Protein AF-A0A1F8MS94-F1 (afdb_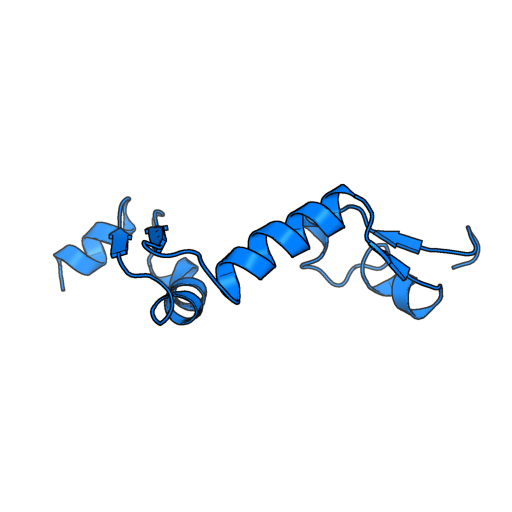monomer)

Mean predicted aligned error: 4.35 Å

Radius of gyration: 18.14 Å; Cα contacts (8 Å, |Δi|>4): 97; chains: 1; bounding box: 37×27×47 Å

Structure (mmCIF, N/CA/C/O backbone):
data_AF-A0A1F8MS94-F1
#
_entry.id   AF-A0A1F8MS94-F1
#
loop_
_atom_site.group_PDB
_atom_site.id
_atom_site.type_symbol
_atom_site.label_atom_id
_atom_site.label_alt_id
_atom_site.label_comp_id
_atom_site.label_asym_id
_atom_site.label_entity_id
_atom_site.label_seq_id
_atom_site.pdbx_PDB_ins_code
_atom_site.Cartn_x
_atom_site.Cartn_y
_atom_site.Cartn_z
_atom_site.occupancy
_atom_site.B_iso_or_equiv
_atom_site.auth_seq_id
_atom_site.auth_comp_id
_atom_site.auth_asym_id
_atom_site.auth_atom_id
_atom_site.pdbx_PDB_model_num
ATOM 1 N N . ALA A 1 1 ? 13.779 4.912 -21.833 1.00 82.38 1 ALA A N 1
ATOM 2 C CA . ALA A 1 1 ? 13.579 3.451 -21.827 1.00 82.38 1 ALA A CA 1
ATOM 3 C C . ALA A 1 1 ? 14.646 2.677 -22.622 1.00 82.38 1 ALA A C 1
ATOM 5 O O . ALA A 1 1 ? 14.371 1.603 -23.110 1.00 82.38 1 ALA A O 1
ATOM 6 N N . ARG A 1 2 ? 15.890 3.173 -22.743 1.00 96.12 2 ARG A N 1
ATOM 7 C CA . ARG A 1 2 ? 16.931 2.509 -23.562 1.00 96.12 2 ARG A CA 1
ATOM 8 C C . ARG A 1 2 ? 17.720 1.419 -22.819 1.00 96.12 2 ARG A C 1
ATOM 10 O O . ARG A 1 2 ? 18.655 0.875 -23.380 1.00 96.12 2 ARG A O 1
ATOM 17 N N . LEU A 1 3 ? 17.420 1.197 -21.538 1.00 96.31 3 LEU A N 1
ATOM 18 C CA . LEU A 1 3 ? 18.234 0.378 -20.630 1.00 96.31 3 LEU A CA 1
ATOM 19 C C . LEU A 1 3 ? 17.706 -1.056 -20.468 1.00 96.31 3 LEU A C 1
ATOM 21 O O . LEU A 1 3 ? 18.257 -1.812 -19.679 1.00 96.31 3 LEU A O 1
ATOM 25 N N . GLY A 1 4 ? 16.633 -1.415 -21.169 1.00 96.25 4 GLY A N 1
ATOM 26 C CA . GLY A 1 4 ? 16.028 -2.739 -21.109 1.00 96.25 4 GLY A CA 1
ATOM 27 C C . GLY A 1 4 ? 14.708 -2.778 -21.866 1.00 96.25 4 GLY A C 1
ATOM 28 O O . GLY A 1 4 ? 14.180 -1.732 -22.249 1.00 96.25 4 GLY A O 1
ATOM 29 N N . ASP A 1 5 ? 14.192 -3.987 -22.051 1.00 97.88 5 ASP A N 1
ATOM 30 C CA . ASP A 1 5 ? 13.009 -4.253 -22.876 1.00 97.88 5 ASP A CA 1
ATOM 31 C C . ASP A 1 5 ? 11.714 -4.343 -22.057 1.00 97.88 5 ASP A C 1
ATOM 33 O O . ASP A 1 5 ? 10.624 -4.152 -22.589 1.00 97.88 5 ASP A O 1
ATOM 37 N N . ILE A 1 6 ? 11.825 -4.614 -20.751 1.00 98.00 6 ILE A N 1
ATOM 38 C CA . ILE A 1 6 ? 10.705 -4.752 -19.812 1.00 98.00 6 ILE A CA 1
ATOM 39 C C . ILE A 1 6 ? 11.025 -3.973 -18.537 1.00 98.00 6 ILE A C 1
ATOM 41 O O . ILE A 1 6 ? 12.158 -3.975 -18.049 1.00 98.00 6 ILE A O 1
ATOM 45 N N . PHE A 1 7 ? 10.011 -3.317 -17.981 1.00 98.31 7 PHE A N 1
ATOM 46 C CA . PHE A 1 7 ? 10.071 -2.688 -16.671 1.00 98.31 7 PHE A CA 1
ATOM 47 C C . PHE A 1 7 ? 9.366 -3.561 -15.626 1.00 98.31 7 PHE A C 1
ATOM 49 O O . PHE A 1 7 ? 8.189 -3.883 -15.761 1.00 98.31 7 PHE A O 1
ATOM 56 N N . VAL A 1 8 ? 10.077 -3.910 -14.555 1.00 98.19 8 VAL A N 1
ATOM 57 C CA . VAL A 1 8 ? 9.511 -4.608 -13.393 1.00 98.19 8 VAL A CA 1
ATOM 58 C C . VAL A 1 8 ? 9.472 -3.632 -12.222 1.00 98.19 8 VAL A C 1
ATOM 60 O O . VAL A 1 8 ? 10.520 -3.147 -11.794 1.00 98.19 8 VAL A O 1
ATOM 63 N N . ASN A 1 9 ? 8.280 -3.330 -11.703 1.00 98.25 9 ASN A N 1
ATOM 64 C CA . ASN A 1 9 ? 8.133 -2.523 -10.493 1.00 98.25 9 ASN A CA 1
ATOM 65 C C . ASN A 1 9 ? 7.962 -3.434 -9.278 1.00 98.25 9 ASN A C 1
ATOM 67 O O . ASN A 1 9 ? 6.933 -4.090 -9.144 1.00 98.25 9 ASN A O 1
ATOM 71 N N . ASP A 1 10 ? 8.942 -3.427 -8.379 1.00 97.94 10 ASP A N 1
ATOM 72 C CA . ASP A 1 10 ? 8.893 -4.177 -7.120 1.00 97.94 10 ASP A CA 1
ATOM 73 C C . ASP A 1 10 ? 8.893 -3.265 -5.877 1.00 97.94 10 ASP A C 1
ATOM 75 O O . ASP A 1 10 ? 9.232 -3.676 -4.770 1.00 97.94 10 ASP A O 1
ATOM 79 N N . ALA A 1 11 ? 8.534 -1.987 -6.054 1.00 97.25 11 ALA A N 1
ATOM 80 C CA . ALA A 1 11 ? 8.616 -0.952 -5.026 1.00 97.25 11 ALA A CA 1
ATOM 81 C C . ALA A 1 11 ? 7.238 -0.330 -4.720 1.00 97.25 11 ALA A C 1
ATOM 83 O O . ALA A 1 11 ? 6.923 0.796 -5.119 1.00 97.25 11 ALA A O 1
ATOM 84 N N . PHE A 1 12 ? 6.400 -1.036 -3.953 1.00 96.56 12 PHE A N 1
ATOM 85 C CA . PHE A 1 12 ? 5.066 -0.543 -3.567 1.00 96.56 12 PHE A CA 1
ATOM 86 C C . PHE A 1 12 ? 5.117 0.801 -2.820 1.00 96.56 12 PHE A C 1
ATOM 88 O O . PHE A 1 12 ? 4.402 1.742 -3.167 1.00 96.56 12 PHE A O 1
ATOM 95 N N . GLY A 1 13 ? 6.032 0.941 -1.855 1.00 95.62 13 GLY A N 1
ATOM 96 C CA . GLY A 1 13 ? 6.144 2.139 -1.016 1.00 95.62 13 GLY A CA 1
ATOM 97 C C . GLY A 1 13 ? 6.409 3.440 -1.783 1.00 95.62 13 GLY A C 1
ATOM 98 O O . GLY A 1 13 ? 6.056 4.510 -1.296 1.00 95.62 13 GLY A O 1
ATOM 99 N N . THR A 1 14 ? 6.972 3.382 -2.992 1.00 96.56 14 THR A N 1
ATOM 100 C CA . THR A 1 14 ? 7.210 4.553 -3.857 1.00 96.56 14 THR A CA 1
ATOM 101 C C . THR A 1 14 ? 6.163 4.705 -4.962 1.00 96.56 14 THR A C 1
ATOM 103 O O . THR A 1 14 ? 6.092 5.763 -5.590 1.00 96.56 14 THR A O 1
ATOM 106 N N . SER A 1 15 ? 5.305 3.698 -5.160 1.00 96.44 15 SER A N 1
ATOM 107 C CA . SER A 1 15 ? 4.314 3.639 -6.244 1.00 96.44 15 SER A CA 1
ATOM 108 C C . SER A 1 15 ? 3.178 4.660 -6.107 1.00 96.44 15 SER A C 1
ATOM 110 O O . SER A 1 15 ? 2.500 4.964 -7.083 1.00 96.44 15 SER A O 1
ATOM 112 N N . HIS A 1 16 ? 3.022 5.276 -4.931 1.00 94.62 16 HIS A N 1
ATOM 113 C CA . HIS A 1 16 ? 2.092 6.388 -4.709 1.00 94.62 16 HIS A CA 1
ATOM 114 C C . HIS A 1 16 ? 2.557 7.723 -5.329 1.00 94.62 16 HIS A C 1
ATOM 116 O O . HIS A 1 16 ? 1.833 8.716 -5.243 1.00 94.62 16 HIS A O 1
ATOM 122 N N . ARG A 1 17 ? 3.762 7.788 -5.920 1.00 95.31 17 ARG A N 1
ATOM 123 C CA . ARG A 1 17 ? 4.318 9.007 -6.531 1.00 95.31 17 ARG A CA 1
ATOM 124 C C . ARG A 1 17 ? 4.571 8.834 -8.020 1.00 95.31 17 ARG A C 1
ATOM 126 O O . ARG A 1 17 ? 5.110 7.827 -8.473 1.00 95.31 17 ARG A O 1
ATOM 133 N N . ALA A 1 18 ? 4.274 9.883 -8.782 1.00 96.50 18 ALA A N 1
ATOM 134 C CA . ALA A 1 18 ? 4.514 9.917 -10.217 1.00 96.50 18 ALA A CA 1
ATOM 135 C C . ALA A 1 18 ? 5.966 10.304 -10.553 1.00 96.50 18 ALA A C 1
ATOM 137 O O . ALA A 1 18 ? 6.240 11.418 -10.992 1.00 96.50 18 ALA A O 1
ATOM 138 N N . HIS A 1 19 ? 6.912 9.393 -10.319 1.00 98.00 19 HIS A N 1
ATOM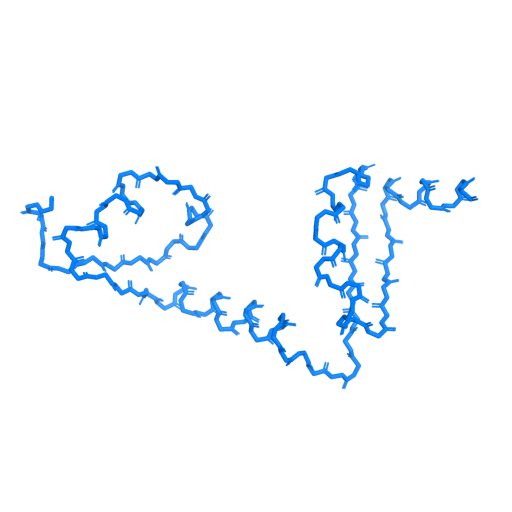 139 C CA . HIS A 1 19 ? 8.331 9.602 -10.634 1.00 98.00 19 HIS A CA 1
ATOM 140 C C . HIS A 1 19 ? 8.753 8.910 -11.936 1.00 98.00 19 HIS A C 1
ATOM 142 O O . HIS A 1 19 ? 8.160 7.912 -12.352 1.00 98.00 19 HIS A O 1
ATOM 148 N N . ALA A 1 20 ? 9.832 9.409 -12.554 1.00 97.50 20 ALA A N 1
ATOM 149 C CA . ALA A 1 20 ? 10.366 8.882 -13.812 1.00 97.50 20 ALA A CA 1
ATOM 150 C C . ALA A 1 20 ? 10.686 7.377 -13.748 1.00 97.50 20 ALA A C 1
ATOM 152 O O . ALA A 1 20 ? 10.338 6.643 -14.669 1.00 97.50 20 ALA A O 1
ATOM 153 N N . SER A 1 21 ? 11.284 6.909 -12.649 1.00 96.81 21 SER A N 1
ATOM 154 C CA . SER A 1 21 ? 11.649 5.503 -12.426 1.00 96.81 21 SER A CA 1
ATOM 155 C C . SER A 1 21 ? 10.514 4.622 -11.890 1.00 96.81 21 SER A C 1
ATOM 157 O O . SER A 1 21 ? 10.742 3.441 -11.657 1.00 96.81 21 SER A O 1
ATOM 159 N N . ILE A 1 22 ? 9.318 5.180 -11.677 1.00 96.75 22 ILE A N 1
ATOM 160 C CA . ILE A 1 22 ? 8.164 4.467 -11.112 1.00 96.75 22 ILE A CA 1
ATOM 161 C C . ILE A 1 22 ? 7.048 4.380 -12.151 1.00 96.75 22 ILE A C 1
ATOM 163 O O . ILE A 1 22 ? 6.833 3.331 -12.745 1.00 96.75 22 ILE A O 1
ATOM 167 N N . SER A 1 23 ? 6.363 5.492 -12.428 1.00 96.25 23 SER A N 1
ATOM 168 C CA . SER A 1 23 ? 5.247 5.523 -13.382 1.00 96.25 23 SER A CA 1
ATOM 169 C C . SER A 1 23 ? 5.640 6.088 -14.746 1.00 96.25 23 SER A C 1
ATOM 171 O O . SER A 1 23 ? 4.972 5.815 -15.741 1.00 96.25 23 SER A O 1
ATOM 173 N N . GLY A 1 24 ? 6.725 6.868 -14.821 1.00 97.00 24 GLY A N 1
ATOM 174 C CA . GLY A 1 24 ? 7.195 7.460 -16.074 1.00 97.00 24 GLY A CA 1
ATOM 175 C C . GLY A 1 24 ? 7.682 6.413 -17.075 1.00 97.00 24 GLY A C 1
ATOM 176 O O . GLY A 1 24 ? 7.222 6.391 -18.213 1.00 97.00 24 GLY A O 1
ATOM 177 N N . ILE A 1 25 ? 8.585 5.525 -16.651 1.00 97.12 25 ILE A N 1
ATOM 178 C CA . ILE A 1 25 ? 9.174 4.481 -17.503 1.00 97.12 25 ILE A CA 1
ATOM 179 C C . ILE A 1 25 ? 8.144 3.458 -18.003 1.00 97.12 25 ILE A C 1
ATOM 181 O O . ILE A 1 25 ? 8.246 3.019 -19.147 1.00 97.12 25 ILE A O 1
ATOM 185 N N . ALA A 1 26 ? 7.114 3.163 -17.203 1.00 96.62 26 ALA A N 1
ATOM 186 C CA . ALA A 1 26 ? 6.035 2.233 -17.544 1.00 96.62 26 ALA A CA 1
ATOM 187 C C . ALA A 1 26 ? 5.205 2.664 -18.769 1.00 96.62 26 ALA A C 1
ATOM 189 O O . ALA A 1 26 ? 4.501 1.852 -19.355 1.00 96.62 26 ALA A O 1
ATOM 190 N N . LYS A 1 27 ? 5.290 3.936 -19.185 1.00 96.94 27 LYS A N 1
ATOM 191 C CA . LYS A 1 27 ? 4.635 4.433 -20.408 1.00 96.94 27 LYS A CA 1
ATOM 192 C C . LYS A 1 27 ? 5.364 4.039 -21.693 1.00 96.94 27 LYS A C 1
ATOM 194 O O . LYS A 1 27 ? 4.809 4.203 -22.773 1.00 96.94 27 LYS A O 1
ATOM 199 N N . TYR A 1 28 ? 6.615 3.598 -21.585 1.00 97.50 28 TYR A N 1
ATOM 200 C CA . TYR A 1 28 ? 7.502 3.376 -22.729 1.00 97.50 28 TYR A CA 1
ATOM 201 C C . TYR A 1 28 ? 7.946 1.921 -22.883 1.00 97.50 28 TYR A C 1
ATOM 203 O O . TYR A 1 28 ? 8.483 1.580 -23.930 1.00 97.50 28 TYR A O 1
ATOM 211 N N . LEU A 1 29 ? 7.767 1.091 -21.855 1.00 97.94 29 LEU A N 1
ATOM 212 C CA . LEU A 1 29 ? 8.091 -0.334 -21.866 1.00 97.94 29 LEU A CA 1
ATOM 213 C C . LEU A 1 29 ? 6.900 -1.127 -21.326 1.00 97.94 29 LEU A C 1
ATOM 215 O O . LEU A 1 29 ? 6.196 -0.609 -20.454 1.00 97.94 29 LEU A O 1
ATOM 219 N N . PRO A 1 30 ? 6.709 -2.384 -21.762 1.00 98.06 30 PRO A N 1
ATOM 220 C CA . PRO A 1 30 ? 5.880 -3.339 -21.040 1.00 98.06 30 PRO A CA 1
ATOM 221 C C . PRO A 1 30 ? 6.243 -3.333 -19.551 1.00 98.06 30 PRO A C 1
ATOM 223 O O . PRO A 1 30 ? 7.419 -3.436 -19.194 1.00 98.06 30 PRO A O 1
ATOM 226 N N . ALA A 1 31 ? 5.235 -3.170 -18.697 1.00 98.00 31 ALA A N 1
ATOM 227 C CA . ALA A 1 31 ? 5.405 -3.002 -17.262 1.00 98.00 31 ALA A CA 1
ATOM 228 C C . ALA A 1 31 ? 4.693 -4.121 -16.503 1.00 98.00 31 ALA A C 1
ATOM 230 O O . ALA A 1 31 ? 3.514 -4.378 -16.745 1.00 98.00 31 ALA A O 1
ATOM 231 N N . VAL A 1 32 ? 5.399 -4.758 -15.574 1.00 98.06 32 VAL A N 1
ATOM 232 C CA . VAL A 1 32 ? 4.862 -5.830 -14.725 1.00 98.06 32 VAL A CA 1
ATOM 233 C C . VAL A 1 32 ? 5.160 -5.556 -13.253 1.00 98.06 32 VAL A C 1
ATOM 235 O O . VAL A 1 32 ? 6.094 -4.821 -12.918 1.00 98.06 32 VAL A O 1
ATOM 238 N N . ALA A 1 33 ? 4.354 -6.138 -12.368 1.00 98.00 33 ALA A N 1
ATOM 239 C CA . ALA A 1 33 ? 4.632 -6.135 -10.939 1.00 98.00 33 ALA A CA 1
ATOM 240 C C . ALA A 1 33 ? 5.681 -7.202 -10.602 1.00 98.00 33 ALA A C 1
ATOM 242 O O . ALA A 1 33 ? 5.628 -8.315 -11.123 1.00 98.00 33 ALA A O 1
ATOM 243 N N . GLY A 1 34 ? 6.634 -6.850 -9.740 1.00 98.25 34 GLY A N 1
ATOM 244 C CA . GLY A 1 34 ? 7.481 -7.821 -9.055 1.00 98.25 34 GLY A CA 1
ATOM 245 C C . GLY A 1 34 ? 6.740 -8.492 -7.894 1.00 98.25 34 GLY A C 1
ATOM 246 O O . GLY A 1 34 ? 5.583 -8.176 -7.614 1.00 98.25 34 GLY A O 1
ATOM 247 N N . LEU A 1 35 ? 7.416 -9.408 -7.201 1.00 98.19 35 LEU A N 1
ATOM 248 C CA . LEU A 1 35 ? 6.819 -10.251 -6.159 1.00 98.19 35 LEU A CA 1
ATOM 249 C C . LEU A 1 35 ? 6.383 -9.469 -4.909 1.00 98.19 35 LEU A C 1
ATOM 251 O O . LEU A 1 35 ? 5.362 -9.792 -4.302 1.00 98.19 35 LEU A O 1
ATOM 255 N N . LEU A 1 36 ? 7.141 -8.449 -4.499 1.00 97.81 36 LEU A N 1
ATOM 256 C CA . LEU A 1 36 ? 6.778 -7.586 -3.374 1.00 97.81 36 LEU A CA 1
ATOM 257 C C . LEU A 1 36 ? 5.583 -6.713 -3.739 1.00 97.81 36 LEU A C 1
ATOM 259 O O . LEU A 1 36 ? 4.645 -6.603 -2.948 1.00 97.81 36 LEU A O 1
ATOM 263 N N . LEU A 1 37 ? 5.590 -6.124 -4.938 1.00 97.56 37 LEU A N 1
ATOM 264 C CA . LEU A 1 37 ? 4.458 -5.319 -5.394 1.00 97.56 37 LEU A CA 1
ATOM 265 C C . LEU A 1 37 ? 3.190 -6.171 -5.541 1.00 97.56 37 LEU A C 1
ATOM 267 O O . LEU A 1 37 ? 2.127 -5.767 -5.072 1.00 97.56 37 LEU A O 1
ATOM 271 N N . GLU A 1 38 ? 3.304 -7.353 -6.143 1.00 97.62 38 GLU A N 1
ATOM 272 C CA . GLU A 1 38 ? 2.210 -8.316 -6.276 1.00 97.62 38 GLU A CA 1
ATOM 273 C C . GLU A 1 38 ? 1.642 -8.710 -4.908 1.00 97.62 38 GLU A C 1
ATOM 275 O O . GLU A 1 38 ? 0.430 -8.645 -4.696 1.00 97.62 38 GLU A O 1
ATOM 280 N N . LYS A 1 39 ? 2.508 -9.066 -3.952 1.00 96.81 39 LYS A N 1
ATOM 281 C CA . LYS A 1 39 ? 2.089 -9.431 -2.595 1.00 96.81 39 LYS A CA 1
ATOM 282 C C . LYS A 1 39 ? 1.315 -8.304 -1.912 1.00 96.81 39 LYS A C 1
ATOM 284 O O . LYS A 1 39 ? 0.284 -8.574 -1.292 1.00 96.81 39 LYS A O 1
ATOM 289 N N . GLU A 1 40 ? 1.788 -7.065 -2.022 1.00 96.31 40 GLU A N 1
ATOM 290 C CA . GLU A 1 40 ? 1.116 -5.898 -1.439 1.00 96.31 40 GLU A CA 1
ATOM 291 C C . GLU A 1 40 ? -0.249 -5.644 -2.092 1.00 96.31 40 GLU A C 1
ATOM 293 O O . GLU A 1 40 ? -1.242 -5.476 -1.382 1.00 96.31 40 GLU A O 1
ATOM 298 N N . ILE A 1 41 ? -0.334 -5.693 -3.428 1.00 94.38 41 ILE A N 1
ATOM 299 C CA . ILE A 1 41 ? -1.599 -5.524 -4.165 1.00 94.38 41 ILE A CA 1
ATOM 300 C C . ILE A 1 41 ? -2.603 -6.609 -3.773 1.00 94.38 41 ILE A C 1
ATOM 302 O O . ILE A 1 41 ? -3.745 -6.289 -3.448 1.00 94.38 41 ILE A O 1
ATOM 306 N N . ASN A 1 42 ? -2.184 -7.874 -3.750 1.00 94.31 42 ASN A N 1
ATOM 307 C CA . ASN A 1 42 ? -3.068 -8.989 -3.414 1.00 94.31 42 ASN A CA 1
ATOM 308 C C . ASN A 1 42 ? -3.551 -8.911 -1.960 1.00 94.31 42 ASN A C 1
ATOM 310 O O . ASN A 1 42 ? -4.726 -9.150 -1.682 1.00 94.31 42 ASN A O 1
ATOM 314 N N . THR A 1 43 ? -2.669 -8.533 -1.032 1.00 92.06 43 THR A N 1
ATOM 315 C CA . THR A 1 43 ? -3.013 -8.442 0.394 1.00 92.06 43 THR A CA 1
ATOM 316 C C . THR A 1 43 ? -3.936 -7.255 0.663 1.00 92.06 43 THR A C 1
ATOM 318 O O . THR A 1 43 ? -5.032 -7.424 1.195 1.00 92.06 43 THR A O 1
ATOM 321 N N . LEU A 1 44 ? -3.522 -6.043 0.282 1.00 90.06 44 LEU A N 1
ATOM 322 C CA . LEU A 1 44 ? -4.280 -4.821 0.562 1.00 90.06 44 LEU A CA 1
ATOM 323 C C . LEU A 1 44 ? -5.550 -4.726 -0.290 1.00 90.06 44 LEU A C 1
ATOM 325 O O . LEU A 1 44 ? -6.588 -4.294 0.209 1.00 90.06 44 LEU A O 1
ATOM 329 N N . GLY A 1 45 ? -5.481 -5.151 -1.553 1.00 88.19 45 GLY A N 1
ATOM 330 C CA . GLY A 1 45 ? -6.632 -5.221 -2.452 1.00 88.19 45 GLY A CA 1
ATOM 331 C C . GLY A 1 45 ? -7.683 -6.198 -1.938 1.00 88.19 45 GLY A C 1
ATOM 332 O O . GLY A 1 45 ? -8.838 -5.811 -1.769 1.00 88.19 45 GLY A O 1
ATOM 333 N N . GLY A 1 46 ? -7.277 -7.419 -1.573 1.00 86.06 46 GLY A N 1
ATOM 334 C CA . GLY A 1 46 ? -8.187 -8.426 -1.020 1.00 86.06 46 GLY A CA 1
ATOM 335 C C . GLY A 1 46 ? -8.908 -7.950 0.245 1.00 86.06 46 GLY A C 1
ATOM 336 O O . GLY A 1 46 ? -10.130 -8.073 0.342 1.00 86.06 46 GLY A O 1
ATOM 337 N N . LEU A 1 47 ? -8.175 -7.316 1.169 1.00 86.94 47 LEU A N 1
ATOM 338 C CA . LEU A 1 47 ? -8.740 -6.733 2.393 1.00 86.94 47 LEU A CA 1
ATOM 339 C C . LEU A 1 47 ? -9.776 -5.631 2.124 1.00 86.94 47 LEU A C 1
ATOM 341 O O . LEU A 1 47 ? -10.699 -5.450 2.916 1.00 86.94 47 LEU A O 1
ATOM 345 N N . LEU A 1 48 ? -9.625 -4.870 1.039 1.00 84.31 48 LEU A N 1
ATOM 346 C CA . LEU A 1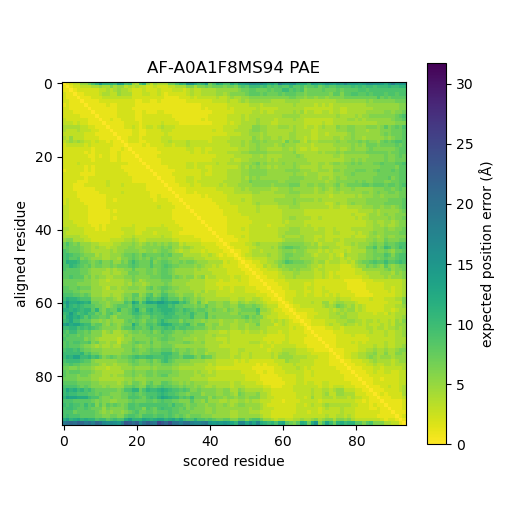 48 ? -10.522 -3.762 0.712 1.00 84.31 48 LEU A CA 1
ATOM 347 C C . LEU A 1 48 ? -11.685 -4.171 -0.194 1.00 84.31 48 LEU A C 1
ATOM 349 O O . LEU A 1 48 ? -12.718 -3.506 -0.149 1.00 84.31 48 LEU A O 1
ATOM 353 N N . GLU A 1 49 ? -11.546 -5.191 -1.033 1.00 87.06 49 GLU A N 1
ATOM 354 C CA . GLU A 1 49 ? -12.604 -5.606 -1.961 1.00 87.06 49 GLU A CA 1
ATOM 355 C C . GLU A 1 49 ? -13.560 -6.625 -1.344 1.00 87.06 49 GLU A C 1
ATOM 357 O O . GLU A 1 49 ? -14.776 -6.492 -1.496 1.00 87.06 49 GLU A O 1
ATOM 362 N N . LYS A 1 50 ? -13.021 -7.639 -0.659 1.00 87.38 50 LYS A N 1
ATOM 363 C CA . LYS A 1 50 ? -13.788 -8.746 -0.070 1.00 87.38 50 LYS A CA 1
ATOM 364 C C . LYS A 1 50 ? -13.153 -9.176 1.257 1.00 87.38 50 LYS A C 1
ATOM 366 O O . LYS A 1 50 ? -12.542 -10.247 1.318 1.00 87.38 50 LYS A O 1
ATOM 371 N N . PRO A 1 51 ? -13.256 -8.350 2.312 1.00 88.00 51 PRO A N 1
ATOM 372 C CA . PRO A 1 51 ? -12.738 -8.727 3.617 1.00 88.00 51 PRO A CA 1
ATOM 373 C C . PRO A 1 51 ? -13.436 -9.991 4.133 1.00 88.00 51 PRO A C 1
ATOM 375 O O . PRO A 1 51 ? -14.633 -10.196 3.935 1.00 88.00 51 PRO A O 1
ATOM 378 N N . VAL A 1 52 ? -12.676 -10.846 4.812 1.00 91.25 52 VAL A N 1
ATOM 379 C CA . VAL A 1 52 ? -13.244 -11.973 5.557 1.00 91.25 52 VAL A CA 1
ATOM 380 C C . VAL A 1 52 ? -13.796 -11.437 6.872 1.00 91.25 52 VAL A C 1
ATOM 382 O O . VAL A 1 52 ? -13.087 -10.751 7.606 1.00 91.25 52 VAL A O 1
ATOM 385 N N . HIS A 1 53 ? -15.051 -11.765 7.165 1.00 92.81 53 HIS A N 1
ATOM 386 C CA . HIS A 1 53 ? -15.729 -11.333 8.382 1.00 92.81 53 HIS A CA 1
ATOM 387 C C . HIS A 1 53 ? -15.543 -12.356 9.525 1.00 92.81 53 HIS A C 1
ATOM 389 O O . HIS A 1 53 ? -15.558 -13.561 9.258 1.00 92.81 53 HIS A O 1
ATOM 395 N N . PRO A 1 54 ? -15.395 -11.914 10.791 1.00 94.62 54 PRO A N 1
ATOM 396 C CA . PRO A 1 54 ? -15.452 -10.522 11.235 1.00 94.62 54 PRO A CA 1
ATOM 397 C C . PRO A 1 54 ? -14.196 -9.716 10.859 1.00 94.62 54 PRO A C 1
ATOM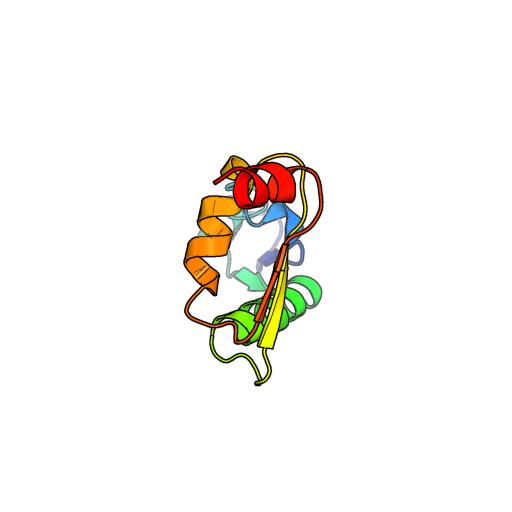 399 O O . PRO A 1 54 ? -13.070 -10.115 11.161 1.00 94.62 54 PRO A O 1
ATOM 402 N N . PHE A 1 55 ? -14.397 -8.559 10.229 1.00 93.19 55 PHE A N 1
ATOM 403 C CA . PHE A 1 55 ? -13.358 -7.633 9.809 1.00 93.19 55 PHE A CA 1
ATOM 404 C C . PHE A 1 55 ? -13.286 -6.441 10.759 1.00 93.19 55 PHE A C 1
ATOM 406 O O . PHE A 1 55 ? -14.087 -5.504 10.707 1.00 93.19 55 PHE A O 1
ATOM 413 N N . THR A 1 56 ? -12.278 -6.472 11.624 1.00 94.25 56 THR A N 1
ATOM 414 C CA . THR A 1 56 ? -11.991 -5.397 12.574 1.00 94.25 56 THR A CA 1
ATOM 415 C C . THR A 1 56 ? -10.837 -4.548 12.068 1.00 94.25 56 THR A C 1
ATOM 417 O O . THR A 1 56 ? -9.786 -5.075 11.703 1.00 94.25 56 THR A O 1
ATOM 420 N N . SER A 1 57 ? -10.993 -3.226 12.105 1.00 93.00 57 SER A N 1
ATOM 421 C CA . SER A 1 57 ? -9.912 -2.293 11.787 1.00 93.00 57 SER A CA 1
ATOM 422 C C . SER A 1 57 ? -9.544 -1.429 12.988 1.00 93.00 57 SER A C 1
ATOM 424 O O . SER A 1 57 ? -10.410 -1.025 13.762 1.00 93.00 57 SER A O 1
ATOM 426 N N . MET A 1 58 ? -8.252 -1.137 13.143 1.00 93.06 58 MET A N 1
ATOM 427 C CA . MET A 1 58 ? -7.716 -0.331 14.237 1.00 93.06 58 MET A CA 1
ATOM 428 C C . MET A 1 58 ? -7.003 0.905 13.694 1.00 93.06 58 MET A C 1
ATOM 430 O O . MET A 1 58 ? -6.073 0.801 12.895 1.00 93.06 58 MET A O 1
ATOM 434 N N . PHE A 1 59 ? -7.416 2.078 14.170 1.00 92.25 59 PHE A N 1
ATOM 435 C CA . PHE A 1 59 ? -6.859 3.368 13.784 1.00 92.25 59 PHE A CA 1
ATOM 436 C C . PHE A 1 59 ? -6.248 4.070 14.984 1.00 92.25 59 PHE A C 1
ATOM 438 O O . PHE A 1 59 ? -6.878 4.233 16.025 1.00 92.25 59 PHE A O 1
ATOM 445 N N . GLY A 1 60 ? -5.021 4.542 14.796 1.00 91.12 60 GLY A N 1
ATOM 446 C CA . GLY A 1 60 ? -4.337 5.424 15.727 1.00 91.12 60 GLY A CA 1
ATOM 447 C C . GLY A 1 60 ? -3.722 6.624 15.015 1.00 91.12 60 GLY A C 1
ATOM 448 O O . GLY A 1 60 ? -3.724 6.724 13.784 1.00 91.12 60 GLY A O 1
ATOM 449 N N . GLY A 1 61 ? -3.164 7.535 15.805 1.00 91.31 61 GLY A N 1
ATOM 450 C CA . GLY A 1 61 ? -2.501 8.742 15.319 1.00 91.31 61 GLY A CA 1
ATOM 451 C C . GLY A 1 61 ? -2.815 9.956 16.183 1.00 91.31 61 GLY A C 1
ATOM 452 O O . GLY A 1 61 ? -3.604 9.884 17.124 1.00 91.31 61 GLY A O 1
ATOM 453 N N . ALA A 1 62 ? -2.173 11.081 15.870 1.00 90.62 62 ALA A N 1
ATOM 454 C CA . ALA A 1 62 ? -2.345 12.320 16.623 1.00 90.62 62 ALA A CA 1
ATOM 455 C C . ALA A 1 62 ? -3.595 13.111 16.203 1.00 90.62 62 ALA A C 1
ATOM 457 O O . ALA A 1 62 ? -4.225 13.739 17.048 1.00 90.62 62 ALA A O 1
ATOM 458 N N . LYS A 1 63 ? -3.959 13.093 14.912 1.00 87.75 63 LYS A N 1
ATOM 459 C CA . LYS A 1 63 ? -5.030 13.928 14.349 1.00 87.75 63 LYS A CA 1
ATOM 460 C C . LYS A 1 63 ? -5.982 13.109 13.483 1.00 87.75 63 LYS A C 1
ATOM 462 O O . LYS A 1 63 ? -5.545 12.343 12.629 1.00 87.75 63 LYS A O 1
ATOM 467 N N . VAL A 1 64 ? -7.288 13.325 13.665 1.00 88.25 64 VAL A N 1
ATOM 468 C CA . VAL A 1 64 ? -8.338 12.685 12.850 1.00 88.25 64 VAL A CA 1
ATOM 469 C C . VAL A 1 64 ? -8.240 13.117 11.383 1.00 88.25 64 VAL A C 1
ATOM 471 O O . VAL A 1 64 ? -8.454 12.293 10.497 1.00 88.25 64 VAL A O 1
ATOM 474 N N . SER A 1 65 ? -7.870 14.382 11.123 1.00 88.25 65 SER A N 1
ATOM 475 C CA . SER A 1 65 ? -7.774 14.991 9.782 1.00 88.25 65 SER A CA 1
ATOM 476 C C . SER A 1 65 ? -6.988 14.139 8.789 1.00 88.25 65 SER A C 1
ATOM 478 O O . SER A 1 65 ? -7.410 13.968 7.649 1.00 88.25 65 SER A O 1
ATOM 480 N N . ASP A 1 66 ? -5.895 13.537 9.252 1.00 87.75 66 ASP A N 1
ATOM 481 C CA . ASP A 1 66 ? -4.948 12.797 8.416 1.00 87.75 66 ASP A CA 1
ATOM 482 C C . ASP A 1 66 ? -5.491 11.411 8.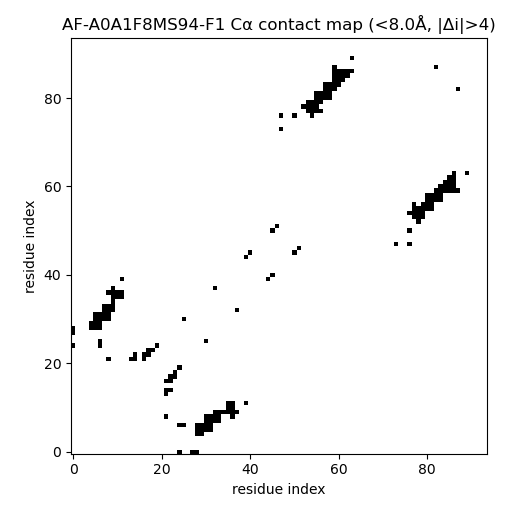023 1.00 87.75 66 ASP A C 1
ATOM 484 O O . ASP A 1 66 ? -4.936 10.731 7.161 1.00 87.75 66 ASP A O 1
ATOM 488 N N . LYS A 1 67 ? -6.577 10.972 8.672 1.00 87.19 67 LYS A N 1
ATOM 489 C CA . LYS A 1 67 ? -7.172 9.636 8.538 1.00 87.19 67 LYS A CA 1
ATOM 490 C C . LYS A 1 67 ? -8.601 9.657 7.999 1.00 87.19 67 LYS A C 1
ATOM 492 O O . LYS A 1 67 ? -9.128 8.591 7.687 1.00 87.19 67 LYS A O 1
ATOM 497 N N . VAL A 1 68 ? -9.215 10.832 7.817 1.00 89.06 68 VAL A N 1
ATOM 498 C CA . VAL A 1 68 ? -10.611 10.964 7.350 1.00 89.06 68 VAL A CA 1
ATOM 499 C C . VAL A 1 68 ? -10.848 10.222 6.034 1.00 89.06 68 VAL A C 1
ATOM 501 O O . VAL A 1 68 ? -11.847 9.519 5.905 1.00 89.06 68 VAL A O 1
ATOM 504 N N . GLY A 1 69 ? -9.939 10.349 5.062 1.00 89.06 69 GLY A N 1
ATOM 505 C CA . GLY A 1 69 ? -10.08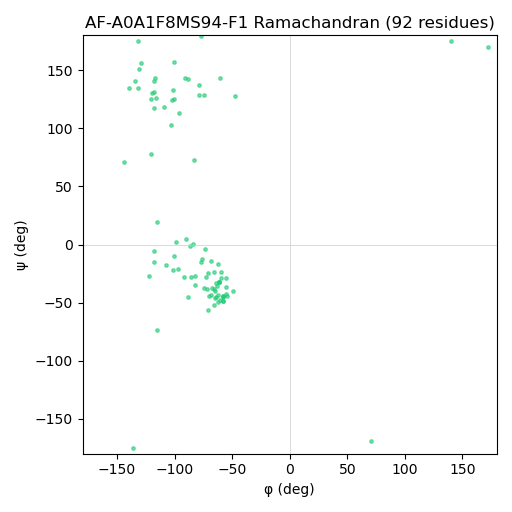2 9.683 3.763 1.00 89.06 69 GLY A CA 1
ATOM 506 C C . GLY A 1 69 ? -10.091 8.156 3.876 1.00 89.06 69 GLY A C 1
ATOM 507 O O . GLY A 1 69 ? -10.937 7.494 3.282 1.00 89.06 69 GLY A O 1
ATOM 508 N N . MET A 1 70 ? -9.197 7.601 4.699 1.00 88.00 70 MET A N 1
ATOM 509 C CA . MET A 1 70 ? -9.119 6.157 4.930 1.00 88.00 70 MET A CA 1
ATOM 510 C C . MET A 1 70 ? -10.341 5.646 5.697 1.00 88.00 70 MET A C 1
ATOM 512 O O . MET A 1 70 ? -10.915 4.636 5.300 1.00 88.00 70 MET A O 1
ATOM 516 N N . LEU A 1 71 ? -10.782 6.367 6.734 1.00 89.25 71 LEU A N 1
ATOM 517 C CA . LEU A 1 71 ? -11.999 6.032 7.475 1.00 89.25 71 LEU A CA 1
ATOM 518 C C . LEU A 1 71 ? -13.212 5.996 6.536 1.00 89.25 71 LEU A C 1
ATOM 520 O O . LEU A 1 71 ? -13.915 4.994 6.486 1.00 89.25 71 LEU A O 1
ATOM 524 N N . LYS A 1 72 ? -13.410 7.017 5.692 1.00 89.50 72 LYS A N 1
ATOM 525 C CA . LYS A 1 72 ? -14.509 7.022 4.707 1.00 89.50 72 LYS A CA 1
ATOM 526 C C . LYS A 1 72 ? -14.497 5.800 3.779 1.00 89.50 72 LYS A C 1
ATOM 528 O O . LYS A 1 72 ? -15.562 5.292 3.451 1.00 89.50 72 LYS A O 1
ATOM 533 N N . ASN A 1 73 ? -13.319 5.316 3.383 1.00 87.69 73 ASN A N 1
ATOM 534 C CA . ASN A 1 73 ? -13.183 4.161 2.489 1.00 87.69 73 ASN A CA 1
ATOM 535 C C . ASN A 1 73 ? -13.522 2.811 3.157 1.00 87.69 73 ASN A C 1
ATOM 537 O O . ASN A 1 73 ? -13.923 1.870 2.473 1.00 87.69 73 ASN A O 1
ATOM 541 N N . ILE A 1 74 ? -13.337 2.697 4.477 1.00 89.38 74 ILE A N 1
ATOM 542 C CA . ILE A 1 74 ? -13.466 1.424 5.208 1.00 89.38 74 ILE A CA 1
ATOM 543 C C . ILE A 1 74 ? -14.725 1.324 6.079 1.00 89.38 74 ILE A C 1
ATOM 545 O O . ILE A 1 74 ? -15.117 0.212 6.419 1.00 89.38 74 ILE A O 1
ATOM 549 N N . MET A 1 75 ? -15.389 2.441 6.405 1.00 87.56 75 MET A N 1
ATOM 550 C CA . MET A 1 75 ? -16.577 2.475 7.280 1.00 87.56 75 MET A CA 1
ATOM 551 C C . MET A 1 75 ? -17.723 1.559 6.820 1.00 87.56 75 MET A C 1
ATOM 553 O O . MET A 1 75 ? -18.482 1.088 7.653 1.00 87.56 75 MET A O 1
ATOM 557 N N . GLY A 1 76 ? -17.854 1.297 5.516 1.00 88.50 76 GLY A N 1
ATOM 558 C CA . GLY A 1 76 ? -18.866 0.382 4.968 1.00 88.50 76 GLY A CA 1
ATOM 559 C C . GLY A 1 76 ? -18.420 -1.079 4.846 1.00 88.50 76 GLY A C 1
ATOM 560 O O . GLY A 1 76 ? -19.139 -1.874 4.253 1.00 88.50 76 GLY A O 1
ATOM 561 N N . LYS A 1 77 ? -17.215 -1.414 5.317 1.00 90.44 77 LYS A N 1
ATOM 562 C CA . LYS A 1 77 ? -16.577 -2.726 5.117 1.00 90.44 77 LYS A CA 1
ATOM 563 C C . LYS A 1 77 ? -16.229 -3.425 6.428 1.00 90.44 77 LYS A C 1
ATOM 565 O O . LYS A 1 77 ? -16.133 -4.643 6.442 1.00 90.44 77 LYS A O 1
ATOM 570 N N . VAL A 1 78 ? -15.997 -2.664 7.497 1.00 94.06 78 VAL A N 1
ATOM 571 C CA . VAL A 1 78 ? -15.609 -3.186 8.816 1.00 94.06 78 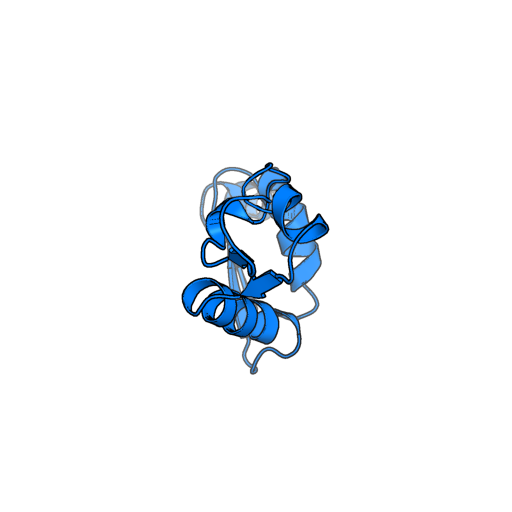VAL A CA 1
ATOM 572 C C . VAL A 1 78 ? -16.834 -3.516 9.666 1.00 94.06 78 VAL A C 1
ATOM 574 O O . VAL A 1 78 ? -17.802 -2.761 9.667 1.00 94.06 78 VAL A O 1
ATOM 577 N N . ASP A 1 79 ? -16.762 -4.593 10.446 1.00 94.69 79 ASP A N 1
ATOM 578 C CA . ASP A 1 79 ? -17.761 -4.910 11.480 1.00 94.69 79 ASP A CA 1
ATOM 579 C C . ASP A 1 79 ? -17.450 -4.197 12.796 1.00 94.69 79 ASP A C 1
ATOM 581 O O . ASP A 1 79 ? -18.336 -3.908 13.598 1.00 94.69 79 ASP A O 1
ATOM 585 N N . CYS A 1 80 ? -16.167 -3.921 13.036 1.00 94.44 80 CYS A N 1
ATOM 5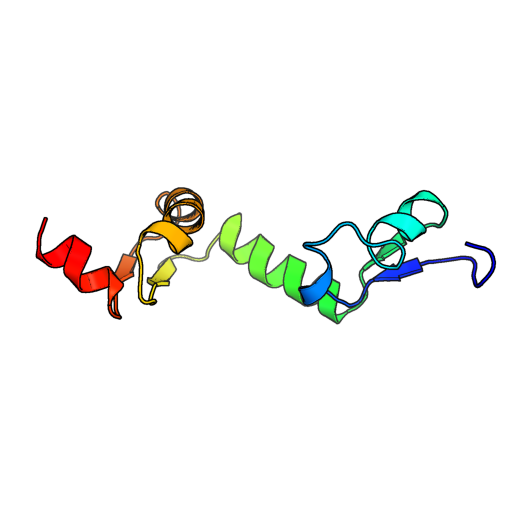86 C CA . CYS A 1 80 ? -15.700 -3.252 14.237 1.00 94.44 80 CYS A CA 1
ATOM 587 C C . CYS A 1 80 ? -14.590 -2.252 13.902 1.00 94.44 80 CYS A C 1
ATOM 589 O O . CYS A 1 80 ? -13.645 -2.553 13.168 1.00 94.44 80 CYS A O 1
ATOM 591 N N . LEU A 1 81 ? -14.700 -1.052 14.472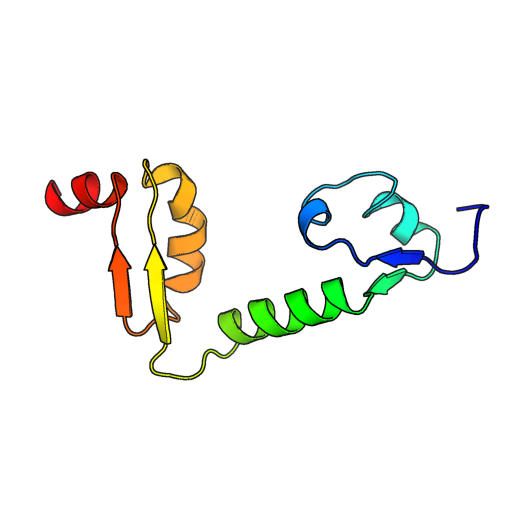 1.00 93.50 81 LEU A N 1
ATOM 592 C CA . LEU A 1 81 ? -13.705 0.005 14.364 1.00 93.50 81 LEU A CA 1
ATOM 593 C C . LEU A 1 81 ? -13.148 0.329 15.751 1.00 93.50 81 LEU A C 1
ATOM 595 O O . LEU A 1 81 ? -13.870 0.810 16.623 1.00 93.50 81 LEU A O 1
ATOM 599 N N . LEU A 1 82 ? -11.850 0.108 15.933 1.00 94.88 82 LEU A N 1
ATOM 600 C CA . LEU A 1 82 ? -11.121 0.460 17.146 1.00 94.88 82 LEU A CA 1
ATOM 601 C C . LEU A 1 82 ? -10.361 1.768 16.914 1.00 94.88 82 LEU A C 1
ATOM 603 O O . LEU A 1 82 ? -9.574 1.870 15.972 1.00 94.88 82 LEU A O 1
ATOM 607 N N . ILE A 1 83 ? -10.575 2.768 17.771 1.00 93.88 83 ILE A N 1
ATOM 608 C CA . ILE A 1 83 ? -9.902 4.071 17.685 1.00 93.88 83 ILE A CA 1
ATOM 609 C C . ILE A 1 83 ? -9.038 4.278 18.928 1.00 93.88 83 ILE A C 1
ATOM 611 O O . ILE A 1 83 ? -9.525 4.201 20.053 1.00 93.88 83 ILE A O 1
ATOM 615 N N . GLY A 1 84 ? -7.758 4.575 18.716 1.00 93.75 84 GLY A N 1
ATOM 616 C CA . GLY A 1 84 ? -6.789 4.872 19.768 1.00 93.75 84 GLY A CA 1
ATOM 617 C C . GLY A 1 84 ? -5.906 6.080 19.442 1.00 93.75 84 GLY A C 1
ATOM 618 O O . GLY A 1 84 ? -6.069 6.754 18.426 1.00 93.75 84 GLY A O 1
ATOM 619 N N . GLY A 1 85 ? -4.932 6.358 20.311 1.00 93.56 85 GLY A N 1
ATOM 620 C CA . GLY A 1 85 ? -4.014 7.495 20.164 1.00 93.56 85 GLY A CA 1
ATOM 621 C C . GLY A 1 85 ? -4.670 8.863 20.400 1.00 93.56 85 GLY A C 1
ATOM 622 O O . GLY A 1 85 ? -5.800 8.958 20.872 1.00 93.56 85 GLY A O 1
ATOM 623 N N . GLY A 1 86 ? -3.956 9.942 20.064 1.00 90.94 86 GLY A N 1
ATOM 624 C CA . GLY A 1 86 ? -4.420 11.320 20.285 1.00 90.94 86 GLY A CA 1
ATOM 625 C C . GLY A 1 86 ? -5.732 11.658 19.569 1.00 90.94 86 GLY A C 1
ATOM 626 O O . GLY A 1 86 ? -6.532 12.435 20.083 1.00 90.94 86 GLY A O 1
ATOM 627 N N . MET A 1 87 ? -6.006 11.012 18.432 1.00 91.44 87 MET A N 1
ATOM 628 C CA . MET A 1 87 ? -7.254 11.201 17.693 1.00 91.44 87 MET A CA 1
ATOM 629 C C . MET A 1 87 ? -8.498 10.707 18.448 1.00 91.44 87 MET A C 1
ATOM 631 O O . MET A 1 87 ? -9.584 11.232 18.210 1.00 91.44 87 MET A O 1
ATOM 635 N N . ALA A 1 88 ? -8.355 9.765 19.390 1.00 93.38 88 ALA A N 1
ATOM 636 C CA . ALA A 1 88 ? -9.469 9.293 20.214 1.00 93.38 88 ALA A CA 1
ATOM 637 C C . ALA A 1 88 ? -10.075 10.423 21.064 1.00 93.38 88 ALA A C 1
ATOM 639 O O . ALA A 1 88 ? -11.286 10.464 21.249 1.00 93.38 88 ALA A O 1
ATOM 640 N N . ALA A 1 89 ? -9.266 11.394 21.506 1.00 92.94 89 ALA A N 1
ATOM 641 C CA . ALA A 1 89 ? -9.748 12.530 22.291 1.00 92.94 89 ALA A CA 1
ATOM 642 C C . ALA A 1 89 ? -10.771 13.390 21.527 1.00 92.94 89 ALA A C 1
ATOM 644 O O . ALA A 1 89 ? -11.686 13.937 22.136 1.00 92.94 89 ALA A O 1
ATOM 645 N N . THR A 1 90 ? -10.653 13.493 20.196 1.00 91.19 90 THR A N 1
ATOM 646 C CA . THR A 1 90 ? -11.645 14.198 19.369 1.00 91.19 90 THR A CA 1
ATOM 647 C C . THR A 1 90 ? -12.995 13.484 19.380 1.00 91.19 90 THR A C 1
ATOM 649 O O . THR A 1 90 ? -14.016 14.155 19.447 1.00 91.19 90 THR A O 1
ATOM 652 N N . PHE A 1 91 ? -13.001 12.148 19.359 1.00 89.81 91 PHE A N 1
ATOM 653 C CA . PHE A 1 91 ? -14.231 11.356 19.434 1.00 89.81 91 PHE A CA 1
ATOM 654 C C . PHE A 1 91 ? -14.823 11.334 20.845 1.00 89.81 91 PHE A C 1
ATOM 656 O O . PHE A 1 91 ? -16.032 11.396 20.982 1.00 89.81 91 PHE A O 1
ATOM 663 N N . LEU A 1 92 ? -13.987 11.290 21.888 1.00 92.12 92 LEU A N 1
ATOM 664 C CA . LEU A 1 92 ? -14.444 11.308 23.284 1.00 92.12 92 LEU A CA 1
ATOM 665 C C . LEU A 1 92 ? -15.007 12.667 23.724 1.00 92.12 92 LEU A C 1
ATOM 667 O O . LEU A 1 92 ? -15.761 12.729 24.689 1.00 92.12 92 LEU A O 1
ATOM 671 N N . LYS A 1 93 ? -14.592 13.759 23.070 1.00 93.06 93 LYS A N 1
ATOM 672 C CA . LYS A 1 93 ? -15.092 15.112 23.344 1.00 93.06 93 LYS A CA 1
ATOM 673 C C . LYS A 1 93 ? -16.420 15.419 22.634 1.00 93.06 93 LYS A C 1
ATOM 675 O O . LYS A 1 93 ? -17.117 16.326 23.083 1.00 93.06 93 LYS A O 1
ATOM 680 N N . ALA A 1 94 ? -16.687 14.766 21.503 1.00 83.69 94 ALA A N 1
ATOM 681 C CA . ALA A 1 94 ? -17.869 14.994 20.669 1.00 83.69 94 ALA A CA 1
ATOM 682 C C . ALA A 1 94 ? -19.126 14.385 21.300 1.00 83.69 94 ALA A C 1
ATOM 684 O O . ALA A 1 94 ? -20.196 15.011 21.135 1.00 83.69 94 ALA A O 1
#

Sequence (94 aa):
ARLGDIFVNDAFGTSHRAHASISGIAKYLPAVAGLLLEKEINTLGGLLEKPVHPFTSMFGGAKVSDKVGMLKNIMGKVDCLLIGGGMAATFLKA

pLDDT: mean 93.26, std 4.07, range [82.38, 98.31]

Secondary structure (DSSP, 8-state):
-TT-S-EEE--GGGTTS--IIIIIGGGTS-EEE-HHHHHHHHHHHHHHHSPPSS-EEEE--S-GGGGHHHHHHHTTT-SEEEE-STTHHHHHH-

Solvent-accessible surface area (backbone atoms only — not comparable to full-atom values): 5716 Å² total; per-residue (Å²): 112,91,88,57,80,65,42,70,47,54,54,57,93,59,60,89,44,93,37,62,94,58,54,51,45,47,77,73,30,61,62,45,70,28,72,61,23,45,51,50,49,55,53,58,46,40,57,70,76,64,55,68,79,89,28,69,45,80,48,68,42,70,55,55,80,86,41,48,70,60,48,69,72,39,66,89,69,44,80,39,82,45,72,38,60,57,29,33,54,62,66,75,73,106

Foldseek 3Di:
DPPDQEAEDACLVCQVDDDCNRPVVVVPHHYYYDPNRVVCCCVVVCCQPPNDPQAEDEDEDQAVVVCVVVCVSCVVPHPYYHYDYNHVVVVVVD

Nearest PDB structures (foldseek):
  3uwd-assembly1_A  TM=9.777E-01  e=1.639E-08  Bacillus anthracis
  1php-assembly1_A  TM=9.894E-01  e=3.000E-08  Geobacillus stearothermophilus
  4dg5-assembly1_A  TM=9.613E-01  e=2.103E-07  Staphylococcus aureus subsp. aureus MRSA252
  3c3c-assembly1_A  TM=9.043E-01  e=5.036E-07  unclassified
  7la1-assembly1_B  TM=9.555E-01  e=6.910E-06  Mycobacterium avium 104